Protein AF-A0A3C1VRQ2-F1 (afdb_monomer_lite)

Sequence (120 aa):
MGLNKSHLTESVEDFRERLSHSDALPQLVSLGVISGILAALIIVGFRWLFETPLLISMGDSEGFESLTRPARFLLPCLGAIGLGLVFNTVDPATMRVSVSHVLERLHNNNGALPFRNIVV

Structure (m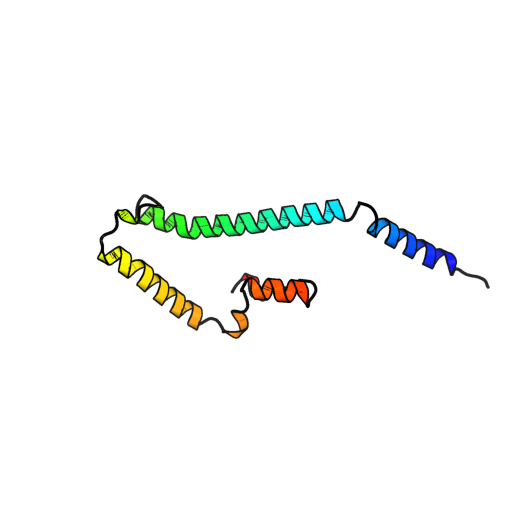mCIF, N/CA/C/O backbone):
data_AF-A0A3C1VRQ2-F1
#
_entry.id   AF-A0A3C1VRQ2-F1
#
loop_
_atom_site.group_PDB
_atom_site.id
_atom_site.type_symbol
_atom_site.label_atom_id
_atom_site.label_alt_id
_atom_site.label_comp_id
_atom_site.label_asym_id
_atom_site.label_entity_id
_atom_site.label_seq_id
_atom_site.pdbx_PDB_ins_code
_atom_site.Cartn_x
_atom_site.Cartn_y
_atom_site.Cartn_z
_atom_site.occupancy
_atom_site.B_iso_or_equiv
_atom_site.auth_seq_id
_atom_site.auth_comp_id
_atom_site.auth_asym_id
_atom_site.auth_atom_id
_atom_site.pdbx_PDB_model_num
ATOM 1 N N . MET A 1 1 ? -43.484 1.736 49.128 1.00 46.75 1 MET A N 1
ATOM 2 C CA . MET A 1 1 ? -42.356 1.081 48.428 1.00 46.75 1 MET A CA 1
ATOM 3 C C . MET A 1 1 ? -42.053 1.870 47.162 1.00 46.75 1 MET A C 1
ATOM 5 O O . MET A 1 1 ? -42.472 1.506 46.074 1.00 46.75 1 MET A O 1
ATOM 9 N N . GLY A 1 2 ? -41.426 3.032 47.344 1.00 53.97 2 GLY A N 1
ATOM 10 C CA . GLY A 1 2 ? -40.983 3.900 46.261 1.00 53.97 2 GLY A CA 1
ATOM 11 C C . GLY A 1 2 ? -39.493 3.693 46.075 1.00 53.97 2 GLY A C 1
ATOM 12 O O . GLY A 1 2 ? -38.721 4.046 46.957 1.00 53.97 2 GLY A O 1
ATOM 13 N N . LEU A 1 3 ? -39.102 3.089 44.959 1.00 53.47 3 LEU A N 1
ATOM 14 C CA . LEU A 1 3 ? -37.713 3.064 44.535 1.00 53.47 3 LEU A CA 1
ATOM 15 C C . LEU A 1 3 ? -37.652 3.379 43.041 1.00 53.47 3 LEU A C 1
ATOM 17 O O . LEU A 1 3 ? -38.071 2.599 42.192 1.00 53.47 3 LEU A O 1
ATOM 21 N N . ASN A 1 4 ? -37.091 4.557 42.782 1.00 54.97 4 ASN A N 1
ATOM 22 C CA . ASN A 1 4 ? -35.963 4.693 41.876 1.00 54.97 4 ASN A CA 1
ATOM 23 C C . ASN A 1 4 ? -36.233 4.569 40.364 1.00 54.97 4 ASN A C 1
ATOM 25 O O . ASN A 1 4 ? -35.636 3.744 39.680 1.00 54.97 4 ASN A O 1
ATOM 29 N N . LYS A 1 5 ? -37.107 5.428 39.825 1.00 55.59 5 LYS A N 1
ATOM 30 C CA . LYS A 1 5 ? -37.173 5.688 38.371 1.00 55.59 5 LYS A CA 1
ATOM 31 C C . LYS A 1 5 ? -36.408 6.947 37.941 1.00 55.59 5 LYS A C 1
ATOM 33 O O . LYS A 1 5 ? -36.138 7.096 36.758 1.00 55.59 5 LYS A O 1
ATOM 38 N N . SER A 1 6 ? -36.045 7.829 38.876 1.00 56.84 6 SER A N 1
ATOM 39 C CA . SER A 1 6 ? -35.352 9.094 38.591 1.00 56.84 6 SER A CA 1
ATOM 40 C C . SER A 1 6 ? -33.862 8.911 38.295 1.00 56.84 6 SER A C 1
ATOM 42 O O . SER A 1 6 ? -33.386 9.464 37.312 1.00 56.84 6 SER A O 1
ATOM 44 N N . HIS A 1 7 ? -33.142 8.073 39.052 1.00 55.62 7 HIS A N 1
ATOM 45 C CA . HIS A 1 7 ? -31.694 7.899 38.848 1.00 55.62 7 HIS A CA 1
ATOM 46 C C . HIS A 1 7 ? -31.344 7.197 37.527 1.00 55.62 7 HIS A C 1
ATOM 48 O O . HIS A 1 7 ? -30.262 7.403 36.984 1.00 55.62 7 HIS A O 1
ATOM 54 N N . LEU A 1 8 ? -32.257 6.374 36.996 1.00 58.59 8 LEU A N 1
ATOM 55 C CA . LEU A 1 8 ? -32.060 5.684 35.717 1.00 58.59 8 LEU A CA 1
ATOM 56 C C . LEU A 1 8 ? -32.135 6.660 34.538 1.00 58.59 8 LEU A C 1
ATOM 58 O O . LEU A 1 8 ? -31.357 6.541 33.599 1.00 58.59 8 LEU A O 1
ATOM 62 N N . 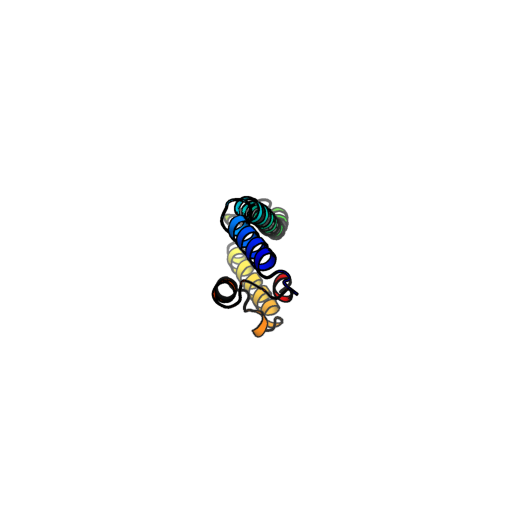THR A 1 9 ? -33.041 7.636 34.601 1.00 62.03 9 THR A N 1
ATOM 63 C CA . THR A 1 9 ? -33.160 8.678 33.574 1.00 62.03 9 THR A CA 1
ATOM 64 C C . THR A 1 9 ? -31.996 9.663 33.660 1.00 62.03 9 THR A C 1
ATOM 66 O O . THR A 1 9 ? -31.460 10.059 32.632 1.00 62.03 9 THR A O 1
ATOM 69 N N . GLU A 1 10 ? -31.552 9.987 34.875 1.00 61.69 10 GLU A N 1
ATOM 70 C CA . GLU A 1 10 ? -30.431 10.901 35.120 1.00 61.69 10 GLU A CA 1
ATOM 71 C C . GLU A 1 10 ? -29.109 10.354 34.551 1.00 61.69 10 GLU A C 1
ATOM 73 O O . GLU A 1 10 ? -28.429 11.055 33.813 1.00 61.69 10 GLU A O 1
ATOM 78 N N . SER A 1 11 ? -28.797 9.066 34.762 1.00 61.31 11 SER A N 1
ATOM 79 C CA . SER A 1 11 ? -27.594 8.437 34.179 1.00 61.31 11 SER A CA 1
ATOM 80 C C . SER A 1 11 ? -27.626 8.310 32.652 1.00 61.31 11 SER A C 1
ATOM 82 O O . SER A 1 11 ? -26.573 8.292 32.019 1.00 61.31 11 SER A O 1
ATOM 84 N N . VAL A 1 12 ? -28.810 8.194 32.040 1.00 65.56 12 VAL A N 1
ATOM 85 C CA . VAL A 1 12 ? -28.940 8.118 30.574 1.00 65.56 12 VAL A CA 1
ATOM 86 C C . VAL A 1 12 ? -28.787 9.501 29.938 1.00 65.56 12 VAL A C 1
ATOM 88 O O . VAL A 1 12 ? -28.197 9.604 28.860 1.00 65.56 12 VAL A O 1
ATOM 91 N N . GLU A 1 13 ? -29.263 10.558 30.600 1.00 62.81 13 GLU A N 1
ATOM 92 C CA . GLU A 1 13 ? -29.082 11.933 30.129 1.00 62.81 13 GLU A CA 1
ATOM 93 C C . GLU A 1 13 ? -27.620 12.390 30.283 1.00 62.81 13 GLU A C 1
ATOM 95 O O . GLU A 1 13 ? -27.060 12.893 29.316 1.00 62.81 13 GLU A O 1
ATOM 100 N N . ASP A 1 14 ? -26.949 12.071 31.397 1.00 63.00 14 ASP A N 1
ATOM 101 C CA . ASP A 1 14 ? -25.511 12.343 31.613 1.00 63.00 14 ASP A CA 1
ATOM 102 C C . ASP A 1 14 ? -24.618 11.644 30.564 1.00 63.00 14 ASP A C 1
ATOM 104 O O . ASP A 1 14 ? -23.615 12.180 30.081 1.00 63.00 14 ASP A O 1
ATOM 108 N N . PHE A 1 15 ? -24.995 10.424 30.159 1.00 59.59 15 PHE A N 1
ATOM 109 C CA . PHE A 1 15 ? -24.295 9.672 29.114 1.00 59.59 15 PHE A CA 1
ATOM 110 C C . PHE A 1 15 ? -24.541 10.264 27.716 1.00 59.59 15 PHE A C 1
ATOM 112 O O . PHE A 1 15 ? -23.623 10.320 26.895 1.00 59.59 15 PHE A O 1
ATOM 119 N N . ARG A 1 16 ? -25.759 10.755 27.443 1.00 63.47 16 ARG A N 1
ATOM 120 C CA . ARG A 1 16 ? -26.097 11.505 26.219 1.00 63.47 16 ARG A CA 1
ATOM 121 C C . ARG A 1 16 ? -25.362 12.839 26.148 1.00 63.47 16 ARG A C 1
ATOM 123 O O . ARG A 1 16 ? -24.900 13.208 25.071 1.00 63.47 16 ARG A O 1
ATOM 130 N N . GLU A 1 17 ? -25.215 13.532 27.271 1.00 56.84 17 GLU A N 1
ATOM 131 C CA . GLU A 1 17 ? -24.564 14.838 27.339 1.00 56.84 17 GLU A CA 1
ATOM 132 C C . GLU A 1 17 ? -23.049 14.716 27.098 1.00 56.84 17 GLU A C 1
ATOM 134 O O . GLU A 1 17 ? -22.502 15.436 26.258 1.00 56.84 17 GLU A O 1
ATOM 139 N N . ARG A 1 18 ? -22.396 13.693 27.677 1.00 56.72 18 ARG A N 1
ATOM 140 C CA . ARG A 1 18 ? -20.986 13.332 27.405 1.00 56.72 18 ARG A CA 1
ATOM 141 C C . ARG A 1 18 ? -20.724 12.863 25.970 1.00 56.72 18 ARG A C 1
ATOM 143 O O . ARG A 1 18 ? -19.639 13.085 25.440 1.00 56.72 18 ARG A O 1
ATOM 150 N N . LEU A 1 19 ? -21.714 12.252 25.317 1.00 54.81 19 LEU A N 1
ATOM 151 C CA . LEU A 1 19 ? -21.651 11.925 23.885 1.00 54.81 19 LEU A CA 1
ATOM 152 C C . LEU A 1 19 ? -21.860 13.153 22.983 1.00 54.81 19 LEU A C 1
ATOM 154 O O . LEU A 1 19 ? -21.408 13.150 21.840 1.00 54.81 19 LEU A O 1
ATOM 158 N N . SER A 1 20 ? -22.533 14.195 23.482 1.00 53.69 20 SER A N 1
ATOM 159 C CA . SER A 1 20 ? -22.849 15.415 22.727 1.00 53.69 20 SER A CA 1
ATOM 160 C C . SER A 1 20 ? -21.774 16.504 22.813 1.00 53.69 20 SER A C 1
ATOM 162 O O . SER A 1 20 ? -21.730 17.382 21.950 1.00 53.69 20 SER A O 1
ATOM 164 N N . HIS A 1 21 ? -20.897 16.459 23.822 1.00 55.03 21 HIS A N 1
ATOM 165 C CA . HIS A 1 21 ? -19.947 17.534 24.094 1.00 55.03 21 HIS A CA 1
ATOM 166 C C . HIS A 1 21 ? -18.503 17.022 24.225 1.00 55.03 21 HIS A C 1
ATOM 168 O O . HIS A 1 21 ? -18.050 16.565 25.266 1.00 55.03 21 HIS A O 1
ATOM 174 N N . SER A 1 22 ? -17.755 17.177 23.133 1.00 51.09 22 SER A N 1
ATOM 175 C CA . SER A 1 22 ? -16.300 17.377 23.107 1.00 51.09 22 SER A CA 1
ATOM 176 C C . SER A 1 22 ? -15.339 16.229 23.474 1.00 51.09 22 SER A C 1
ATOM 178 O O . SER A 1 22 ? -14.184 16.337 23.071 1.00 51.09 22 SER A O 1
ATOM 180 N N . ASP A 1 23 ? -15.749 15.127 24.114 1.00 54.88 23 ASP A N 1
ATOM 181 C CA . ASP A 1 23 ? -14.817 14.026 24.467 1.00 54.88 23 ASP A CA 1
ATOM 182 C C . ASP A 1 23 ? -14.684 12.926 23.393 1.00 54.88 23 ASP A C 1
ATOM 184 O O . ASP A 1 23 ? -13.656 12.251 23.307 1.00 54.88 23 ASP A O 1
ATOM 188 N N . ALA A 1 24 ? -15.663 12.779 22.493 1.00 57.72 24 ALA A N 1
ATOM 189 C CA . ALA A 1 24 ? -15.554 11.850 21.361 1.00 57.72 24 ALA A CA 1
ATOM 190 C C . ALA A 1 24 ? -14.618 12.372 20.251 1.00 57.72 24 ALA A C 1
ATOM 192 O O . ALA A 1 24 ? -14.009 11.584 19.529 1.00 57.72 24 ALA A O 1
ATOM 193 N N . LEU A 1 25 ? -14.467 13.697 20.117 1.00 66.44 25 LEU A N 1
ATOM 194 C CA . LEU A 1 25 ? -13.658 14.320 19.060 1.00 66.44 25 LEU A CA 1
ATOM 195 C C . LEU A 1 25 ? -12.153 14.009 19.198 1.00 66.44 25 LEU A C 1
ATOM 197 O O . LEU A 1 25 ? -11.570 13.548 18.216 1.00 66.44 25 LEU A O 1
ATOM 201 N N . PRO A 1 26 ? -11.509 14.159 20.376 1.00 77.06 26 PRO A N 1
ATOM 202 C CA . PRO A 1 26 ? -10.106 13.785 20.559 1.00 77.06 26 PRO A CA 1
ATOM 203 C C . PRO A 1 26 ? -9.845 12.299 20.297 1.00 77.06 26 PRO A C 1
ATOM 205 O O . PRO A 1 26 ? -8.819 11.942 19.719 1.00 77.06 26 PRO A O 1
ATOM 208 N N . GLN A 1 27 ? -10.779 11.428 20.692 1.00 78.19 27 GLN A N 1
ATOM 209 C CA . GLN A 1 27 ? -10.663 9.983 20.498 1.00 78.19 27 GLN A CA 1
ATOM 210 C C . GLN A 1 27 ? -10.820 9.576 19.026 1.00 78.19 27 GLN A C 1
ATOM 212 O O . GLN A 1 27 ? -10.094 8.714 18.535 1.00 78.19 27 GLN A O 1
ATOM 217 N N . LEU A 1 28 ? -11.738 10.209 18.296 1.00 79.12 28 LEU A N 1
ATOM 218 C CA . LEU A 1 28 ? -11.890 9.984 16.858 1.00 79.12 28 LEU A CA 1
ATOM 219 C C . LEU A 1 28 ? -10.675 10.503 16.079 1.00 79.12 28 LEU A C 1
ATOM 221 O O . LEU A 1 28 ? -10.212 9.840 15.152 1.00 79.12 28 LEU A O 1
ATOM 225 N N . VAL A 1 29 ? -10.116 11.648 16.482 1.00 87.12 29 VAL A N 1
ATOM 226 C CA . VAL A 1 29 ? -8.892 12.199 15.882 1.00 87.12 29 VAL A CA 1
ATOM 227 C C . VAL A 1 29 ? -7.695 11.285 16.139 1.00 87.12 29 VAL A C 1
ATOM 229 O O . VAL A 1 29 ? -6.951 10.997 15.204 1.00 87.12 29 VAL A O 1
ATOM 232 N N . SER A 1 30 ? -7.514 10.777 17.361 1.00 85.94 30 SER A N 1
ATOM 233 C CA . SER A 1 30 ? -6.408 9.859 17.664 1.00 85.94 30 SER A CA 1
ATOM 234 C C . SER A 1 30 ? -6.522 8.548 16.884 1.00 85.94 30 SER A C 1
ATOM 236 O O . SER A 1 30 ? -5.527 8.084 16.325 1.00 85.94 30 SER A O 1
ATOM 238 N N . LEU A 1 31 ? -7.732 7.998 16.748 1.00 87.81 31 LEU A N 1
ATOM 239 C CA . LEU A 1 31 ? -7.980 6.824 15.912 1.00 87.81 31 LEU A CA 1
ATOM 240 C C . LEU A 1 31 ? -7.687 7.109 14.429 1.00 87.81 31 LEU A C 1
ATOM 242 O O . LEU A 1 31 ? -7.067 6.284 13.758 1.00 87.81 31 LEU A O 1
ATOM 246 N N . GLY A 1 32 ? -8.066 8.290 13.932 1.00 88.12 32 GLY A N 1
ATOM 247 C CA . GLY A 1 32 ? -7.746 8.747 12.579 1.00 88.12 32 GLY A CA 1
ATOM 248 C C . GLY A 1 32 ? -6.241 8.866 12.332 1.00 88.12 32 GLY A C 1
ATOM 249 O O . GLY A 1 32 ? -5.750 8.394 11.309 1.00 88.12 32 GLY A O 1
ATOM 250 N N . VAL A 1 33 ? -5.489 9.418 13.289 1.00 94.12 33 VAL A N 1
ATOM 251 C CA . VAL A 1 33 ? -4.021 9.506 13.222 1.00 94.12 33 VAL A CA 1
ATOM 252 C C . VAL A 1 33 ? -3.393 8.114 13.191 1.00 94.12 33 VAL A C 1
ATOM 254 O O . VAL A 1 33 ? -2.561 7.845 12.327 1.00 94.12 33 VAL A O 1
ATOM 257 N N . ILE A 1 34 ? -3.814 7.207 14.077 1.00 93.25 34 ILE A N 1
ATOM 258 C CA . ILE A 1 34 ? -3.306 5.826 14.109 1.00 93.25 34 ILE A CA 1
ATOM 259 C C . ILE A 1 34 ? -3.605 5.119 12.784 1.00 93.25 34 ILE A C 1
ATOM 261 O O . ILE A 1 34 ? -2.706 4.533 12.182 1.00 93.25 34 ILE A O 1
ATOM 265 N N . SER A 1 35 ? -4.841 5.216 12.290 1.00 91.31 35 SER A N 1
ATOM 266 C CA . SER A 1 35 ? -5.227 4.635 11.003 1.00 91.31 35 SER A CA 1
ATOM 267 C C . SER A 1 35 ? -4.421 5.228 9.844 1.00 91.31 35 SER A C 1
ATOM 269 O O . SER A 1 35 ? -4.017 4.490 8.948 1.00 91.31 35 SER A O 1
ATOM 271 N N . GLY A 1 36 ? -4.166 6.539 9.857 1.00 93.69 36 GLY A N 1
ATOM 272 C CA . GLY A 1 36 ? -3.360 7.221 8.846 1.00 93.69 36 GLY A CA 1
ATOM 273 C C . GLY A 1 36 ? -1.904 6.762 8.851 1.00 93.69 36 GLY A C 1
ATOM 274 O O . GLY A 1 36 ? -1.350 6.482 7.791 1.00 93.69 36 GLY A O 1
ATOM 275 N N . ILE A 1 37 ? -1.300 6.607 10.033 1.00 97.25 37 ILE A N 1
ATOM 276 C CA . ILE A 1 37 ? 0.064 6.081 10.183 1.00 97.25 37 ILE A CA 1
ATOM 277 C C . ILE A 1 37 ? 0.142 4.640 9.675 1.00 97.25 37 ILE A C 1
ATOM 279 O O . ILE A 1 37 ? 1.055 4.310 8.922 1.00 97.25 37 ILE A O 1
ATOM 283 N N . LEU A 1 38 ? -0.818 3.788 10.042 1.00 94.62 38 LEU A N 1
ATOM 284 C CA . LEU A 1 38 ? -0.862 2.403 9.569 1.00 94.62 38 LEU A CA 1
ATOM 285 C C . LEU A 1 38 ? -1.011 2.331 8.046 1.00 94.62 38 LEU A C 1
ATOM 287 O O . LEU A 1 38 ? -0.275 1.592 7.395 1.00 94.62 38 LEU A O 1
ATOM 291 N N . ALA A 1 39 ? -1.905 3.134 7.465 1.00 92.69 39 ALA A N 1
ATOM 292 C CA . ALA A 1 39 ? -2.063 3.217 6.016 1.00 92.69 39 ALA A CA 1
ATOM 293 C C . ALA A 1 39 ? -0.773 3.699 5.332 1.00 92.69 39 ALA A C 1
ATOM 295 O O . ALA A 1 39 ? -0.333 3.096 4.355 1.00 92.69 39 ALA A O 1
ATOM 296 N N . ALA A 1 40 ? -0.128 4.739 5.869 1.00 95.75 40 ALA A N 1
ATOM 297 C CA . ALA A 1 40 ? 1.133 5.256 5.346 1.00 95.75 40 ALA A CA 1
ATOM 298 C C . ALA A 1 40 ? 2.260 4.215 5.422 1.00 95.75 40 ALA A C 1
ATOM 300 O O . ALA A 1 40 ? 2.996 4.055 4.453 1.00 95.75 40 ALA A O 1
ATOM 301 N N . LEU A 1 41 ? 2.368 3.466 6.525 1.00 96.12 41 LEU A N 1
ATOM 302 C CA . LEU A 1 41 ? 3.339 2.377 6.666 1.00 96.12 41 LEU A CA 1
ATOM 303 C C . LEU A 1 41 ? 3.123 1.283 5.621 1.00 96.12 41 LEU A C 1
ATOM 305 O O . LEU A 1 41 ? 4.088 0.832 5.011 1.00 96.12 41 LEU A O 1
ATOM 309 N N . ILE A 1 42 ? 1.870 0.889 5.382 1.00 94.12 42 ILE A N 1
ATOM 310 C CA . ILE A 1 42 ? 1.537 -0.095 4.348 1.00 94.12 42 ILE A CA 1
ATOM 311 C C . ILE A 1 42 ? 1.922 0.439 2.963 1.00 94.12 42 ILE A C 1
ATOM 313 O O . ILE A 1 42 ? 2.590 -0.264 2.210 1.00 94.12 42 ILE A O 1
ATOM 317 N N . ILE A 1 43 ? 1.566 1.687 2.639 1.00 93.44 43 ILE A N 1
ATOM 318 C CA . ILE A 1 43 ? 1.888 2.314 1.346 1.00 93.44 43 ILE A CA 1
ATOM 319 C C . ILE A 1 43 ? 3.405 2.400 1.134 1.00 93.44 43 ILE A C 1
ATOM 321 O O . ILE A 1 43 ? 3.899 2.010 0.078 1.00 93.44 43 ILE A O 1
ATOM 325 N N . VAL A 1 44 ? 4.155 2.886 2.126 1.00 95.44 44 VAL A N 1
ATOM 326 C CA . VAL A 1 44 ? 5.620 3.011 2.049 1.00 95.44 44 VAL A CA 1
ATOM 327 C C . VAL A 1 44 ? 6.286 1.637 1.979 1.00 95.44 44 VAL A C 1
ATOM 329 O O . VAL A 1 44 ? 7.205 1.449 1.186 1.00 95.44 44 VAL A O 1
ATOM 332 N N . GLY A 1 45 ? 5.803 0.661 2.752 1.00 95.19 45 GLY A N 1
ATOM 333 C CA . GLY A 1 45 ? 6.299 -0.714 2.710 1.00 95.19 45 GLY A CA 1
ATOM 334 C C . GLY A 1 45 ? 6.099 -1.355 1.337 1.00 95.19 45 GLY A C 1
ATOM 335 O O . GLY A 1 45 ? 7.041 -1.911 0.774 1.00 95.19 45 GLY A O 1
ATOM 336 N N . PHE A 1 46 ? 4.906 -1.210 0.754 1.00 90.88 46 PHE A N 1
ATOM 337 C CA . PHE A 1 46 ? 4.648 -1.641 -0.619 1.00 90.88 46 PHE A CA 1
ATOM 338 C C . PHE A 1 46 ? 5.549 -0.918 -1.616 1.00 90.88 46 PHE A C 1
ATOM 340 O O . PHE A 1 46 ? 6.151 -1.560 -2.468 1.00 90.88 46 PHE A O 1
ATOM 347 N N . ARG A 1 47 ? 5.701 0.402 -1.494 1.00 91.62 47 ARG A N 1
ATOM 348 C CA . ARG A 1 47 ? 6.580 1.184 -2.366 1.00 91.62 47 ARG A CA 1
ATOM 349 C C . ARG A 1 47 ? 8.012 0.642 -2.353 1.00 91.62 47 ARG A C 1
ATOM 351 O O . ARG A 1 47 ? 8.565 0.382 -3.416 1.00 91.62 47 ARG A O 1
ATOM 358 N N . TRP A 1 48 ? 8.570 0.379 -1.173 1.00 91.94 48 TRP A N 1
ATOM 359 C CA . TRP A 1 48 ? 9.892 -0.237 -1.027 1.00 91.94 48 TRP A CA 1
ATOM 360 C C . TRP A 1 48 ? 9.989 -1.623 -1.665 1.00 91.94 48 TRP A C 1
ATOM 362 O O . TRP A 1 48 ? 11.018 -1.949 -2.261 1.00 91.94 48 TRP A O 1
ATOM 372 N N . LEU A 1 49 ? 8.931 -2.431 -1.576 1.00 89.94 49 LEU A N 1
ATOM 373 C CA . LEU A 1 49 ? 8.900 -3.770 -2.163 1.00 89.94 49 LEU A CA 1
ATOM 374 C C . LEU A 1 49 ? 9.088 -3.744 -3.687 1.00 89.94 49 LEU A C 1
ATOM 376 O O . LEU A 1 49 ? 9.694 -4.660 -4.235 1.00 89.94 49 LEU A O 1
ATOM 380 N N . PHE A 1 50 ? 8.608 -2.698 -4.365 1.00 85.44 50 PHE A N 1
ATOM 381 C CA . PHE A 1 50 ? 8.763 -2.552 -5.814 1.00 85.44 50 PHE A CA 1
ATOM 382 C C . PHE A 1 50 ? 9.966 -1.684 -6.211 1.00 85.44 50 PHE A C 1
ATOM 384 O O . PHE A 1 50 ? 10.611 -1.984 -7.211 1.00 85.44 50 PHE A O 1
ATOM 391 N N . GLU A 1 51 ? 10.314 -0.648 -5.439 1.00 86.62 51 GLU A N 1
ATOM 392 C CA . GLU A 1 51 ? 11.464 0.224 -5.735 1.00 86.62 51 GLU A CA 1
ATOM 393 C C . GLU A 1 51 ? 12.805 -0.503 -5.563 1.00 86.62 51 GLU A C 1
ATOM 395 O O . GLU A 1 51 ? 13.707 -0.325 -6.377 1.00 86.62 51 GLU A O 1
ATOM 400 N N . THR A 1 52 ? 12.952 -1.359 -4.546 1.00 85.44 52 THR A N 1
ATOM 401 C CA . THR A 1 52 ? 14.212 -2.084 -4.296 1.00 85.44 52 THR A CA 1
ATOM 402 C C . THR A 1 52 ? 14.643 -3.016 -5.438 1.00 85.44 52 THR A C 1
ATOM 404 O O . THR A 1 52 ? 15.787 -2.881 -5.882 1.00 85.44 52 THR A O 1
ATOM 407 N N . PRO A 1 53 ? 13.803 -3.923 -5.985 1.00 81.75 53 PRO A N 1
ATOM 408 C CA . PRO A 1 53 ? 14.212 -4.742 -7.123 1.00 81.75 53 PRO A CA 1
ATOM 409 C C . PRO A 1 53 ? 14.470 -3.893 -8.370 1.00 81.75 53 PRO A C 1
ATOM 411 O O . PRO A 1 53 ? 15.343 -4.237 -9.167 1.00 81.75 53 PRO A O 1
ATOM 414 N N . LEU A 1 54 ? 13.758 -2.771 -8.527 1.00 81.44 54 LEU A N 1
ATOM 415 C CA . LEU A 1 54 ? 13.957 -1.876 -9.660 1.00 81.44 54 LEU A CA 1
ATOM 416 C C . LEU A 1 54 ? 15.317 -1.166 -9.590 1.00 81.44 54 LEU A C 1
ATOM 418 O O . LEU A 1 54 ? 16.069 -1.189 -10.562 1.00 81.44 54 LEU A O 1
ATOM 422 N N . LEU A 1 55 ? 15.673 -0.637 -8.416 1.00 83.38 55 LEU A N 1
ATOM 423 C CA . LEU A 1 55 ? 16.982 -0.043 -8.135 1.00 83.38 55 LEU A CA 1
ATOM 424 C C . LEU A 1 55 ? 18.122 -1.045 -8.335 1.00 83.38 55 LEU A C 1
ATOM 426 O O . LEU A 1 55 ? 19.134 -0.704 -8.936 1.00 83.38 55 LEU A O 1
ATOM 430 N N . ILE A 1 56 ? 17.964 -2.292 -7.882 1.00 80.88 56 ILE A N 1
ATOM 431 C CA . ILE A 1 56 ? 18.989 -3.332 -8.069 1.00 80.88 56 ILE A CA 1
ATOM 432 C C . ILE A 1 56 ? 19.140 -3.688 -9.554 1.00 80.88 56 ILE A C 1
ATOM 434 O O . ILE A 1 56 ? 20.257 -3.881 -10.031 1.00 80.88 56 ILE A O 1
ATOM 438 N N . SER A 1 57 ? 18.032 -3.785 -10.294 1.00 78.44 57 SER A N 1
ATOM 439 C CA . SER A 1 57 ? 18.065 -4.203 -11.696 1.00 78.44 57 SER A CA 1
ATOM 440 C C . SER A 1 57 ? 18.509 -3.100 -12.658 1.00 78.44 57 SER A C 1
ATOM 442 O O . SER A 1 57 ? 19.007 -3.429 -13.734 1.00 78.44 57 SER A O 1
ATOM 444 N N . MET A 1 58 ? 18.281 -1.824 -12.331 1.00 72.56 58 MET A N 1
ATOM 445 C CA . MET A 1 58 ? 18.469 -0.705 -13.268 1.00 72.56 58 MET A CA 1
ATOM 446 C C . MET A 1 58 ? 19.362 0.420 -12.740 1.00 72.56 58 MET A C 1
ATOM 448 O O . MET A 1 58 ? 19.718 1.309 -13.507 1.00 72.56 58 MET A O 1
ATOM 452 N N . GLY A 1 59 ? 19.741 0.407 -11.460 1.00 71.25 59 GLY A N 1
ATOM 453 C CA . GLY A 1 59 ? 20.544 1.456 -10.816 1.00 71.25 59 GLY A CA 1
ATOM 454 C C . GLY A 1 59 ? 19.791 2.765 -10.558 1.00 71.25 59 GLY A C 1
ATOM 455 O O . GLY A 1 59 ? 20.204 3.540 -9.700 1.00 71.25 59 GLY A O 1
ATOM 456 N N . ASP A 1 60 ? 18.675 2.984 -11.254 1.00 73.69 60 ASP A N 1
ATOM 457 C CA . ASP A 1 60 ? 17.786 4.129 -11.115 1.00 73.69 60 ASP A CA 1
ATOM 458 C C . ASP A 1 60 ? 16.322 3.667 -11.140 1.00 73.69 60 ASP A C 1
ATOM 460 O O . ASP A 1 60 ? 15.911 2.911 -12.025 1.00 73.69 60 ASP A O 1
ATOM 464 N N . SER A 1 61 ? 15.534 4.123 -10.162 1.00 65.62 61 SER A N 1
ATOM 465 C CA . SER A 1 61 ? 14.124 3.742 -10.029 1.00 65.62 61 SER A CA 1
ATOM 466 C C . SER A 1 61 ? 13.233 4.379 -11.105 1.00 65.62 61 SER A C 1
ATOM 468 O O . SER A 1 61 ? 12.097 3.944 -11.295 1.00 65.62 61 SER A O 1
ATOM 470 N N . GLU A 1 62 ? 13.724 5.409 -11.795 1.00 69.38 62 GLU A N 1
ATOM 471 C CA . GLU A 1 62 ? 12.988 6.143 -12.832 1.00 69.38 62 GLU A CA 1
ATOM 472 C C . GLU A 1 62 ? 13.574 5.912 -14.240 1.00 69.38 62 GLU A C 1
ATOM 474 O O . GLU A 1 62 ? 13.012 6.345 -15.247 1.00 69.38 62 GLU A O 1
ATOM 479 N N . GLY A 1 63 ? 14.652 5.127 -14.336 1.00 71.69 63 GLY A N 1
ATOM 480 C CA . GLY A 1 63 ? 15.477 4.924 -15.528 1.00 71.69 63 GLY A CA 1
ATOM 481 C C . GLY A 1 63 ? 14.878 4.038 -16.625 1.00 71.69 63 GLY A C 1
ATOM 482 O O . GLY A 1 63 ? 15.625 3.434 -17.400 1.00 71.69 63 GLY A O 1
ATOM 483 N N . PHE A 1 64 ? 13.551 3.955 -16.750 1.00 72.88 64 PHE A N 1
ATOM 484 C CA . PHE A 1 64 ? 12.866 3.158 -17.782 1.00 72.88 64 PHE A CA 1
ATOM 485 C C . PHE A 1 64 ? 13.185 3.615 -19.215 1.00 72.88 64 PHE A C 1
ATOM 487 O O . PHE A 1 64 ? 13.042 2.858 -20.181 1.00 72.88 64 PHE A O 1
ATOM 494 N N .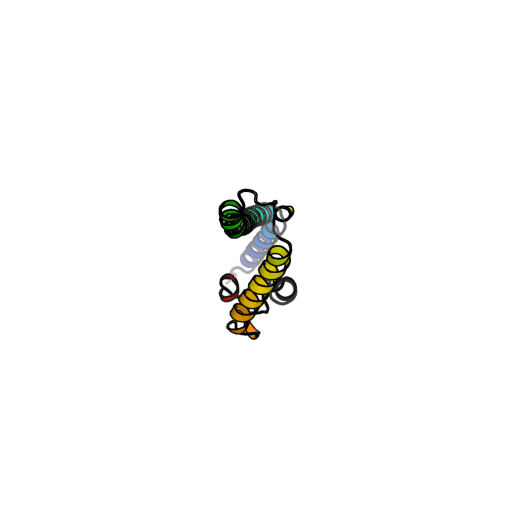 GLU A 1 65 ? 13.662 4.847 -19.369 1.00 73.19 65 GLU A N 1
ATOM 495 C CA . GLU A 1 65 ? 14.120 5.400 -20.641 1.00 73.19 65 GLU A CA 1
ATOM 496 C C . GLU A 1 65 ? 15.451 4.796 -21.112 1.00 73.19 65 GLU A C 1
ATOM 498 O O . GLU A 1 65 ? 15.736 4.775 -22.308 1.00 73.19 65 GLU A O 1
ATOM 503 N N . SER A 1 66 ? 16.251 4.222 -20.217 1.00 72.94 66 SER A N 1
ATOM 504 C CA . SER A 1 66 ? 17.498 3.549 -20.600 1.00 72.94 66 SER A CA 1
ATOM 505 C C . SER A 1 66 ? 17.267 2.147 -21.188 1.00 72.94 66 SER A C 1
ATOM 507 O O . SER A 1 66 ? 18.160 1.575 -21.816 1.00 72.94 66 SER A O 1
ATOM 509 N N . LEU A 1 67 ? 16.053 1.595 -21.047 1.00 73.81 67 LEU A N 1
ATOM 510 C CA . LEU A 1 67 ? 15.739 0.239 -21.490 1.00 73.81 67 LEU A CA 1
ATOM 511 C C . LEU A 1 67 ? 15.708 0.121 -23.011 1.00 73.81 67 LEU A C 1
ATOM 513 O O . LEU A 1 67 ? 15.136 0.953 -23.723 1.00 73.81 67 LEU A O 1
ATOM 517 N N . THR 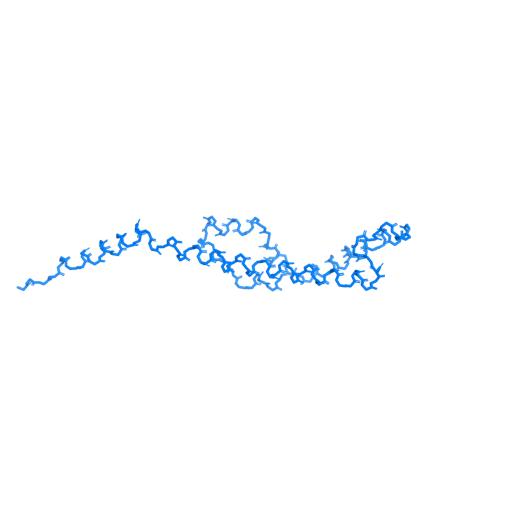A 1 68 ? 16.216 -1.012 -23.495 1.00 77.56 68 THR A N 1
ATOM 518 C CA . THR A 1 68 ? 16.081 -1.425 -24.890 1.00 77.56 68 THR A CA 1
ATOM 519 C C . THR A 1 68 ? 14.598 -1.515 -25.280 1.00 77.56 68 THR A C 1
ATOM 521 O O . THR A 1 68 ? 13.751 -1.968 -24.509 1.00 77.56 68 THR A O 1
ATOM 524 N N . ARG A 1 69 ? 14.263 -1.089 -26.507 1.00 80.31 69 ARG A N 1
ATOM 525 C CA . ARG A 1 69 ? 12.883 -1.091 -27.041 1.00 80.31 69 ARG A CA 1
ATOM 526 C C . ARG A 1 69 ? 12.108 -2.401 -26.798 1.00 80.31 69 ARG A C 1
ATOM 528 O O . ARG A 1 69 ? 10.957 -2.296 -26.383 1.00 80.31 69 ARG A O 1
ATOM 535 N N . PRO A 1 70 ? 12.680 -3.608 -27.001 1.00 82.12 70 PRO A N 1
ATOM 536 C CA . PRO A 1 70 ? 11.957 -4.846 -26.709 1.00 82.12 70 PRO A CA 1
ATOM 537 C C . PRO A 1 70 ? 11.676 -5.045 -25.214 1.00 82.12 70 PRO A C 1
ATOM 539 O O . PRO A 1 70 ? 10.597 -5.517 -24.866 1.00 82.12 70 PRO A O 1
ATOM 542 N N . ALA A 1 71 ? 12.588 -4.651 -24.319 1.00 79.06 71 ALA A N 1
ATOM 543 C CA . ALA A 1 71 ? 12.399 -4.803 -22.876 1.00 79.06 71 ALA A CA 1
ATOM 544 C C . ALA A 1 71 ? 11.257 -3.921 -22.348 1.00 79.06 71 ALA A C 1
ATOM 546 O O . ALA A 1 71 ? 10.484 -4.375 -21.510 1.00 79.06 71 ALA A O 1
ATOM 547 N N . ARG A 1 72 ? 11.081 -2.709 -22.897 1.00 80.81 72 ARG A N 1
ATOM 548 C CA . ARG A 1 72 ? 9.958 -1.819 -22.540 1.00 80.81 72 ARG A CA 1
ATOM 549 C C . ARG A 1 72 ? 8.584 -2.412 -22.853 1.00 80.81 72 ARG A C 1
ATOM 551 O O . ARG A 1 72 ? 7.613 -2.045 -22.206 1.00 80.81 72 ARG A O 1
ATOM 558 N N . PHE A 1 73 ? 8.497 -3.304 -23.839 1.00 85.00 73 PHE A N 1
ATOM 559 C CA . PHE A 1 73 ? 7.258 -4.004 -24.177 1.00 85.00 73 PHE A CA 1
ATOM 560 C C . PHE A 1 73 ? 7.127 -5.328 -23.414 1.00 85.00 73 PHE A C 1
ATOM 562 O O . PHE A 1 73 ? 6.074 -5.630 -22.859 1.00 85.00 73 PHE A O 1
ATOM 569 N N . LEU A 1 74 ? 8.210 -6.104 -23.331 1.00 87.44 74 LEU A N 1
ATOM 570 C CA . LEU A 1 74 ? 8.198 -7.413 -22.679 1.00 87.44 74 LEU A CA 1
ATOM 571 C C . LEU A 1 74 ? 7.983 -7.327 -21.165 1.00 87.44 74 LEU A C 1
ATOM 573 O O . LEU A 1 74 ? 7.241 -8.152 -20.643 1.00 87.44 74 LEU A O 1
ATOM 577 N N . LEU A 1 75 ? 8.564 -6.345 -20.462 1.00 84.62 75 LEU A N 1
ATOM 578 C CA . LEU A 1 75 ? 8.369 -6.187 -19.012 1.00 84.62 75 LEU A CA 1
ATOM 579 C C . LEU A 1 75 ? 6.886 -6.055 -18.617 1.00 84.62 75 LEU A C 1
ATOM 581 O O . LEU A 1 75 ? 6.420 -6.882 -17.831 1.00 84.62 75 LEU A O 1
ATOM 585 N N . PRO A 1 76 ? 6.122 -5.067 -19.133 1.00 87.50 76 PRO A N 1
ATOM 586 C CA . PRO A 1 76 ? 4.717 -4.919 -18.769 1.00 87.50 76 PRO A CA 1
ATOM 587 C C . PRO A 1 76 ? 3.866 -6.092 -19.263 1.00 87.50 76 PRO A C 1
ATOM 589 O O . PRO A 1 76 ? 2.948 -6.496 -18.556 1.00 87.50 76 PRO A O 1
ATOM 592 N N . CYS A 1 77 ? 4.181 -6.697 -20.417 1.00 91.88 77 CYS A N 1
ATOM 593 C CA . CYS A 1 77 ? 3.476 -7.894 -20.883 1.00 91.88 77 CYS A CA 1
ATOM 594 C C . CYS A 1 77 ? 3.675 -9.090 -19.944 1.00 91.88 77 CYS A C 1
ATOM 596 O O . CYS A 1 77 ? 2.701 -9.736 -19.562 1.00 91.88 77 CYS A O 1
ATOM 598 N N . LEU A 1 78 ? 4.914 -9.380 -19.541 1.00 89.88 78 LEU A N 1
ATOM 599 C CA . LEU A 1 78 ? 5.209 -10.464 -18.603 1.00 89.88 78 LEU A CA 1
ATOM 600 C C . LEU A 1 78 ? 4.618 -10.180 -17.219 1.00 89.88 78 LEU A C 1
ATOM 602 O O . LEU A 1 78 ? 4.052 -11.084 -16.610 1.00 89.88 78 LEU A O 1
ATOM 606 N N . GLY A 1 79 ? 4.679 -8.928 -16.760 1.00 87.06 79 GLY A N 1
ATOM 607 C CA . GLY A 1 79 ? 4.030 -8.494 -15.525 1.00 87.06 79 GLY A CA 1
ATOM 608 C C . GLY A 1 79 ? 2.515 -8.701 -15.563 1.00 87.06 79 GLY A C 1
ATOM 609 O O . GLY A 1 79 ? 1.953 -9.274 -14.635 1.00 87.06 79 GLY A O 1
ATOM 610 N N . ALA A 1 80 ? 1.856 -8.319 -16.660 1.00 89.88 80 ALA A N 1
ATOM 611 C CA . ALA A 1 80 ? 0.419 -8.505 -16.841 1.00 89.88 80 ALA A CA 1
ATOM 612 C C . ALA A 1 80 ? 0.021 -9.987 -16.903 1.00 89.88 80 ALA A C 1
ATOM 614 O O . ALA A 1 80 ? -0.973 -10.372 -16.295 1.00 89.88 80 ALA A O 1
ATOM 615 N N . ILE A 1 81 ? 0.801 -10.830 -17.589 1.00 92.81 81 ILE A N 1
ATOM 616 C CA . ILE A 1 81 ? 0.566 -12.281 -17.623 1.00 92.81 81 ILE A CA 1
ATOM 617 C C . ILE A 1 81 ? 0.748 -12.878 -16.224 1.00 92.81 81 ILE A C 1
ATOM 619 O O . ILE A 1 81 ? -0.102 -13.643 -15.777 1.00 92.81 81 ILE A O 1
ATOM 623 N N . GLY A 1 82 ? 1.816 -12.507 -15.513 1.00 90.50 82 GLY A N 1
ATOM 624 C CA . GLY A 1 82 ? 2.074 -12.967 -14.149 1.00 90.50 82 GLY A CA 1
ATOM 625 C C . GLY A 1 82 ? 0.952 -12.579 -13.188 1.00 90.50 82 GLY A C 1
ATOM 626 O O . GLY A 1 82 ? 0.408 -13.441 -12.501 1.00 90.50 82 GLY A O 1
ATOM 627 N N . LEU A 1 83 ? 0.542 -11.307 -13.202 1.00 86.62 83 LEU A N 1
ATOM 628 C CA . LEU A 1 83 ? -0.603 -10.832 -12.426 1.00 86.62 83 LEU A CA 1
ATOM 629 C C . LEU A 1 83 ? -1.889 -11.554 -12.834 1.00 86.62 83 LEU A C 1
ATOM 631 O O . LEU A 1 83 ? -2.615 -12.014 -11.965 1.00 86.62 83 LEU A O 1
ATOM 635 N N . GLY A 1 84 ? -2.151 -11.734 -14.129 1.00 86.44 84 GLY A N 1
ATOM 636 C CA . GLY A 1 84 ? -3.322 -12.466 -14.613 1.00 86.44 84 GLY A CA 1
ATOM 637 C C . GLY A 1 84 ? -3.374 -13.914 -14.115 1.00 86.44 84 GLY A C 1
ATOM 638 O O . GLY A 1 84 ? -4.433 -14.382 -13.706 1.00 86.44 84 GLY A O 1
ATOM 639 N N . LEU A 1 85 ? -2.234 -14.612 -14.084 1.00 88.44 85 LEU A N 1
ATOM 640 C CA . LEU A 1 85 ? -2.139 -15.975 -13.554 1.00 88.44 85 LEU A CA 1
ATOM 641 C C . LEU A 1 85 ? -2.368 -16.026 -12.040 1.00 88.44 85 LEU A C 1
ATOM 643 O O . LEU A 1 85 ? -3.087 -16.907 -11.575 1.00 88.44 85 LEU A O 1
ATOM 647 N N . VAL A 1 86 ? -1.798 -15.082 -11.284 1.00 84.56 86 VAL A N 1
ATOM 648 C CA . VAL A 1 86 ? -2.023 -14.972 -9.833 1.00 84.56 86 VAL A CA 1
ATOM 649 C C . VAL A 1 86 ? -3.485 -14.648 -9.539 1.00 84.56 86 VAL A C 1
ATOM 651 O O . VAL A 1 86 ? -4.100 -15.279 -8.691 1.00 84.56 86 VAL A O 1
ATOM 654 N N . PHE A 1 87 ? -4.086 -13.716 -10.274 1.00 78.06 87 PHE A N 1
ATOM 655 C CA . PHE A 1 87 ? -5.490 -13.359 -10.086 1.00 78.06 87 PHE A CA 1
ATOM 656 C C . PHE A 1 87 ? -6.429 -14.511 -10.463 1.00 78.06 87 PHE A C 1
ATOM 658 O O . PHE A 1 87 ? -7.486 -14.643 -9.860 1.00 78.06 87 PHE A O 1
ATOM 665 N N . ASN A 1 88 ? -6.041 -15.394 -11.387 1.00 81.62 88 ASN A N 1
ATOM 666 C CA . ASN A 1 88 ? -6.838 -16.573 -11.733 1.00 81.62 88 ASN A CA 1
ATOM 667 C C . ASN A 1 88 ? -6.893 -17.635 -10.613 1.00 81.62 88 ASN A C 1
ATOM 669 O O . ASN A 1 88 ? -7.769 -18.496 -10.635 1.00 81.62 88 ASN A O 1
ATOM 673 N N . THR A 1 89 ? -5.981 -17.606 -9.632 1.00 78.31 89 THR A N 1
ATOM 674 C CA . THR A 1 89 ? -6.049 -18.499 -8.458 1.00 78.31 89 THR A CA 1
ATOM 675 C C . THR A 1 89 ? -6.863 -17.909 -7.306 1.00 78.31 89 THR A C 1
ATOM 677 O O . THR A 1 89 ? -7.212 -18.631 -6.371 1.00 78.31 89 THR A O 1
ATOM 680 N N . VAL A 1 90 ? -7.195 -16.616 -7.371 1.00 73.31 90 VAL A N 1
ATOM 681 C CA . VAL A 1 90 ? -7.992 -15.918 -6.362 1.00 73.31 90 VAL A CA 1
ATOM 682 C C . VAL A 1 90 ? -9.471 -16.029 -6.724 1.00 73.31 90 VAL A C 1
ATOM 684 O O . VAL A 1 90 ? -9.888 -15.694 -7.830 1.00 73.31 90 VAL A O 1
ATOM 687 N N . ASP A 1 91 ? -10.285 -16.491 -5.776 1.00 71.06 91 ASP A N 1
ATOM 688 C CA . ASP A 1 91 ? -11.729 -16.625 -5.970 1.00 71.06 91 ASP A CA 1
ATOM 689 C C . ASP A 1 91 ? -12.360 -15.252 -6.310 1.00 71.06 91 ASP A C 1
ATOM 691 O O . ASP A 1 91 ? -12.212 -14.306 -5.521 1.00 71.06 91 ASP A O 1
ATOM 695 N N . PRO A 1 92 ? -13.092 -15.112 -7.436 1.00 63.91 92 PRO A N 1
ATOM 696 C CA . PRO A 1 92 ? -13.734 -13.859 -7.838 1.00 63.91 92 PRO A CA 1
ATOM 697 C C . PRO A 1 92 ? -14.738 -13.324 -6.805 1.00 63.91 92 PRO A C 1
ATOM 699 O O . PRO A 1 92 ? -14.994 -12.119 -6.766 1.00 63.91 92 PRO A O 1
ATOM 702 N N . ALA A 1 93 ? -15.271 -14.169 -5.913 1.00 60.34 93 ALA A N 1
ATOM 703 C CA . ALA A 1 93 ? -16.095 -13.720 -4.790 1.00 60.34 93 ALA A CA 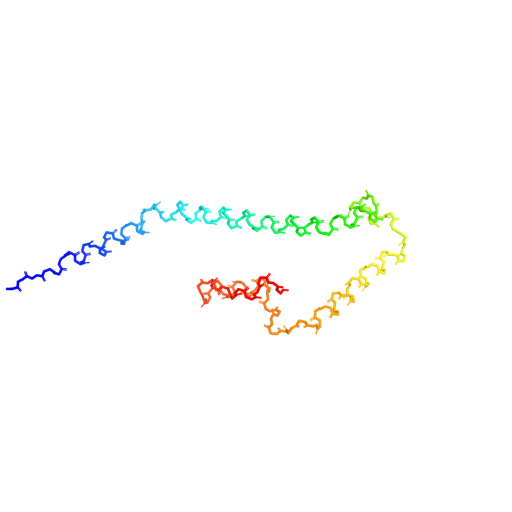1
ATOM 704 C C . ALA A 1 93 ? -15.306 -12.878 -3.766 1.00 60.34 93 ALA A C 1
ATOM 706 O O . ALA A 1 93 ? -15.892 -12.050 -3.065 1.00 60.34 93 ALA A O 1
ATOM 707 N N . THR A 1 94 ? -13.983 -13.055 -3.706 1.00 57.62 94 THR A N 1
ATOM 708 C CA . THR A 1 94 ? -13.067 -12.342 -2.803 1.00 57.62 94 THR A CA 1
ATOM 709 C C . THR A 1 94 ? -12.439 -11.113 -3.462 1.00 57.62 94 THR A C 1
ATOM 711 O O . THR A 1 94 ? -11.933 -10.247 -2.765 1.00 57.62 94 THR A O 1
ATOM 714 N N . MET A 1 95 ? -12.575 -10.947 -4.784 1.00 55.66 95 MET A N 1
ATOM 715 C CA . MET A 1 95 ? -12.119 -9.760 -5.529 1.00 55.66 95 MET A CA 1
ATOM 716 C C . MET A 1 95 ? -12.972 -8.500 -5.300 1.00 55.66 95 MET A C 1
ATOM 718 O O . MET A 1 95 ? -12.734 -7.454 -5.907 1.00 55.66 95 MET A O 1
ATOM 722 N N . ARG A 1 96 ? -13.947 -8.542 -4.385 1.00 58.94 96 ARG A N 1
ATOM 723 C CA . ARG A 1 96 ? -14.682 -7.355 -3.922 1.00 58.94 96 ARG A CA 1
ATOM 724 C C . ARG A 1 96 ? -13.836 -6.527 -2.947 1.00 58.94 96 ARG A C 1
ATOM 726 O O . ARG A 1 96 ? -14.317 -6.130 -1.903 1.00 58.94 96 ARG A O 1
ATOM 733 N N . VAL A 1 97 ? -12.579 -6.247 -3.277 1.00 63.53 97 VAL A N 1
ATOM 734 C CA . VAL A 1 97 ? -11.663 -5.442 -2.441 1.00 63.53 97 VAL A CA 1
ATOM 735 C C . VAL A 1 97 ? -11.511 -4.001 -2.940 1.00 63.53 97 VAL A C 1
ATOM 737 O O . VAL A 1 97 ? -10.741 -3.219 -2.395 1.00 63.53 97 VAL A O 1
ATOM 740 N N . SER A 1 98 ? -12.250 -3.633 -3.990 1.00 67.62 98 SER A N 1
ATOM 741 C CA . SER A 1 98 ? -12.209 -2.290 -4.579 1.00 67.62 98 SER A CA 1
ATOM 742 C C . SER A 1 98 ? -12.674 -1.191 -3.611 1.00 67.62 98 SER A C 1
ATOM 744 O O . SER A 1 98 ? -13.462 -1.437 -2.694 1.00 67.62 98 SER A O 1
ATOM 746 N N . VAL A 1 99 ? -12.263 0.057 -3.877 1.00 72.12 99 VAL A N 1
ATOM 747 C CA . VAL A 1 99 ? -12.737 1.258 -3.157 1.00 72.12 99 VAL A CA 1
ATOM 748 C C . VAL A 1 99 ? -14.270 1.308 -3.110 1.00 72.12 99 VAL A C 1
ATOM 750 O O . VAL A 1 99 ? -14.850 1.705 -2.102 1.00 72.12 99 VAL A O 1
ATOM 753 N N . SER A 1 100 ? -14.939 0.821 -4.160 1.00 73.06 100 SER A N 1
ATOM 754 C CA . SER A 1 100 ? -16.396 0.692 -4.219 1.00 73.06 100 SER A CA 1
ATOM 755 C C . SER A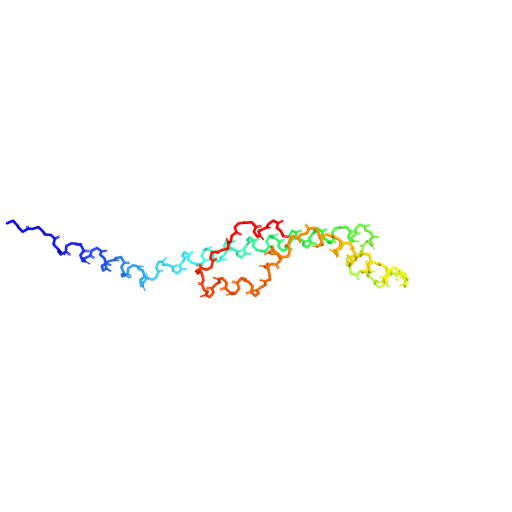 1 100 ? -16.965 -0.246 -3.148 1.00 73.06 100 SER A C 1
ATOM 757 O O . SER A 1 100 ? -18.000 0.076 -2.575 1.00 73.06 100 SER A O 1
ATOM 759 N N . HIS A 1 101 ? -16.295 -1.358 -2.821 1.00 70.38 101 HIS A N 1
ATOM 760 C CA . HIS A 1 101 ? -16.737 -2.261 -1.751 1.00 70.38 101 HIS A CA 1
ATOM 761 C C . HIS A 1 101 ? -16.582 -1.632 -0.365 1.00 70.38 101 HIS A C 1
ATOM 763 O O . HIS A 1 101 ? -17.455 -1.772 0.493 1.00 70.38 101 HIS A O 1
ATOM 769 N N . VAL A 1 102 ? -15.484 -0.903 -0.157 1.00 71.50 102 VAL A N 1
ATOM 770 C CA . VAL A 1 102 ? -15.248 -0.159 1.085 1.00 71.50 102 VAL A CA 1
ATOM 771 C C . VAL A 1 102 ? -16.320 0.916 1.268 1.00 71.50 102 VAL A C 1
ATOM 773 O O . VAL A 1 102 ? -16.912 1.001 2.340 1.00 71.50 102 VAL A O 1
ATOM 776 N N . LEU A 1 103 ? -16.635 1.673 0.212 1.00 73.12 103 LEU A N 1
ATOM 777 C CA . LEU A 1 103 ? -17.704 2.678 0.205 1.00 73.12 103 LEU A CA 1
ATOM 778 C C . LEU A 1 103 ? -19.092 2.067 0.451 1.00 73.12 103 LEU A C 1
ATOM 780 O O . LEU A 1 103 ? -19.860 2.602 1.248 1.00 73.12 103 LEU A O 1
ATOM 784 N N . GLU A 1 104 ? -19.405 0.937 -0.186 1.00 71.38 104 GLU A N 1
ATOM 785 C CA . GLU A 1 104 ? -20.662 0.202 0.008 1.00 71.38 104 GLU A CA 1
ATOM 786 C C . GLU A 1 104 ? -20.826 -0.255 1.469 1.00 71.38 104 GLU A C 1
ATOM 788 O O . GLU A 1 104 ? -21.891 -0.087 2.066 1.00 71.38 104 GLU A O 1
ATOM 793 N N . ARG A 1 105 ? -19.758 -0.778 2.084 1.00 67.25 105 ARG A N 1
ATOM 794 C CA . ARG A 1 105 ? -19.755 -1.222 3.489 1.00 67.25 105 ARG A CA 1
ATOM 795 C C . ARG A 1 105 ? -19.789 -0.069 4.490 1.00 67.25 105 ARG A C 1
ATOM 797 O O . ARG A 1 105 ? -20.416 -0.213 5.542 1.00 67.25 105 ARG A O 1
ATOM 804 N N . LEU A 1 106 ? -19.164 1.061 4.161 1.00 70.38 106 LEU A N 1
ATOM 805 C CA . LEU A 1 106 ? -19.254 2.306 4.929 1.00 70.38 106 LEU A CA 1
ATOM 806 C C . LEU A 1 106 ? -20.689 2.841 4.964 1.00 70.38 106 LEU A C 1
ATOM 808 O O . LEU A 1 106 ? -21.146 3.247 6.027 1.00 70.38 106 LEU A O 1
ATOM 812 N N . HIS A 1 107 ? -21.407 2.786 3.837 1.00 62.81 107 HIS A N 1
ATOM 813 C CA . HIS A 1 107 ? -22.776 3.300 3.744 1.00 62.81 107 HIS A CA 1
ATOM 814 C C . HIS A 1 107 ? -23.838 2.362 4.328 1.00 62.81 107 HIS A C 1
ATOM 816 O O . HIS A 1 107 ? -24.758 2.833 4.989 1.00 62.81 107 HIS A O 1
ATOM 822 N N . ASN A 1 108 ? -23.733 1.049 4.092 1.00 60.94 108 ASN A N 1
ATOM 823 C CA . ASN A 1 108 ? -24.837 0.121 4.373 1.00 60.94 108 ASN A CA 1
ATOM 824 C C . ASN A 1 108 ? -24.630 -0.782 5.599 1.00 60.94 108 ASN A C 1
ATOM 826 O O . ASN A 1 108 ? -25.578 -1.436 6.023 1.00 60.94 108 ASN A O 1
ATOM 830 N N . ASN A 1 109 ? -23.419 -0.873 6.169 1.00 60.91 109 ASN A N 1
ATOM 831 C CA . ASN A 1 109 ? -23.106 -1.923 7.149 1.00 60.91 109 ASN A CA 1
ATOM 832 C C . ASN A 1 109 ? -22.198 -1.478 8.311 1.00 60.91 109 ASN A C 1
ATOM 834 O O . ASN A 1 109 ? -21.463 -2.300 8.866 1.00 60.91 109 ASN A O 1
ATOM 838 N N . ASN A 1 110 ? -22.254 -0.194 8.681 1.00 57.75 110 ASN A N 1
ATOM 839 C CA . ASN A 1 110 ? -21.470 0.415 9.766 1.00 57.75 110 ASN A CA 1
ATOM 840 C C . ASN A 1 110 ? -19.941 0.295 9.592 1.00 57.75 110 ASN A C 1
ATOM 842 O O . ASN A 1 110 ? -19.207 0.304 10.576 1.00 57.75 110 ASN A O 1
ATOM 846 N N . GLY A 1 111 ? -19.442 0.146 8.357 1.00 58.88 111 GLY A N 1
ATOM 847 C CA . GLY A 1 111 ? -18.002 0.110 8.072 1.00 58.88 111 GLY A CA 1
ATOM 848 C C . GLY A 1 111 ? -17.263 -1.157 8.526 1.00 58.88 111 GLY A C 1
ATOM 849 O O . GLY A 1 111 ? -16.039 -1.206 8.431 1.00 58.88 111 GLY A O 1
ATOM 850 N N . ALA A 1 112 ? -17.964 -2.198 8.992 1.00 62.75 112 ALA A N 1
ATOM 851 C CA . ALA A 1 112 ? -17.333 -3.455 9.394 1.00 62.75 112 ALA A CA 1
ATOM 852 C C . ALA A 1 112 ? -16.878 -4.262 8.162 1.00 62.75 112 ALA A C 1
ATOM 854 O O . ALA A 1 112 ? -17.695 -4.858 7.452 1.00 62.75 112 ALA A O 1
ATOM 855 N N . LEU A 1 113 ? -15.566 -4.284 7.913 1.00 62.06 113 LEU A N 1
ATOM 856 C CA . LEU A 1 113 ? -14.939 -5.092 6.865 1.00 62.06 113 LEU A CA 1
ATOM 857 C C . LEU A 1 113 ? -14.518 -6.465 7.428 1.00 62.06 113 LEU A C 1
ATOM 859 O O . LEU A 1 113 ? -13.926 -6.529 8.508 1.00 62.06 113 LEU A O 1
ATOM 863 N N . PRO A 1 114 ? -14.796 -7.583 6.732 1.00 64.56 114 PRO A N 1
ATOM 864 C CA . PRO A 1 114 ? -14.342 -8.902 7.161 1.00 64.56 114 PRO A CA 1
ATOM 865 C C . PRO A 1 114 ? -12.809 -9.006 7.092 1.00 64.56 114 PRO A C 1
ATOM 867 O O . PRO A 1 114 ? -12.207 -8.739 6.055 1.00 64.56 114 PRO A O 1
ATOM 870 N N . PHE A 1 115 ? -12.179 -9.474 8.178 1.00 61.34 115 PHE A N 1
ATOM 871 C CA . PHE A 1 115 ? -10.714 -9.583 8.339 1.00 61.34 115 PHE A CA 1
ATOM 872 C C . PHE A 1 115 ? -9.998 -10.351 7.212 1.00 61.34 115 PHE A C 1
ATOM 874 O O . PHE A 1 115 ? -8.823 -10.117 6.941 1.00 61.34 115 PHE A O 1
ATOM 881 N N . ARG A 1 116 ? -10.715 -11.246 6.519 1.00 60.69 116 ARG A N 1
ATOM 882 C CA . ARG A 1 116 ? -10.201 -12.030 5.385 1.00 60.69 116 ARG A CA 1
ATOM 883 C C . ARG A 1 116 ? -9.790 -11.165 4.182 1.00 60.69 116 ARG A C 1
ATOM 885 O O . ARG A 1 116 ? -9.068 -11.652 3.328 1.00 60.69 116 ARG A O 1
ATOM 892 N N . ASN A 1 117 ? -10.214 -9.902 4.129 1.00 60.56 117 ASN A N 1
ATOM 893 C CA . ASN A 1 117 ? -9.922 -8.968 3.038 1.00 60.56 117 ASN A CA 1
ATOM 894 C C . ASN A 1 117 ? -8.540 -8.293 3.131 1.00 60.56 117 ASN A C 1
ATOM 896 O O . ASN A 1 117 ? -8.162 -7.573 2.219 1.00 60.56 117 ASN A O 1
ATOM 900 N N . ILE A 1 118 ? -7.814 -8.447 4.243 1.00 62.34 118 ILE A N 1
ATOM 901 C CA . ILE A 1 118 ? -6.505 -7.792 4.441 1.00 62.34 118 ILE A CA 1
ATOM 902 C C . ILE A 1 118 ? -5.376 -8.544 3.715 1.00 62.34 118 ILE A C 1
ATOM 904 O O . ILE A 1 118 ? -4.351 -7.957 3.391 1.00 62.34 118 ILE A O 1
ATOM 908 N N . VAL A 1 119 ? -5.551 -9.849 3.495 1.00 59.88 119 VAL A N 1
ATOM 909 C CA . VAL A 1 119 ? -4.488 -10.771 3.047 1.00 59.88 119 VAL A CA 1
ATOM 910 C C . VAL A 1 119 ? -4.666 -11.205 1.585 1.00 59.88 119 VAL A C 1
ATOM 912 O O . VAL A 1 119 ? -3.791 -11.864 1.031 1.00 59.88 119 VAL A O 1
ATOM 915 N N . VAL A 1 120 ? -5.797 -10.850 0.973 1.00 54.94 120 VAL A N 1
ATOM 916 C CA . VAL A 1 120 ? -6.135 -11.157 -0.426 1.00 54.94 120 VAL A CA 1
ATOM 917 C C . VAL A 1 120 ? -5.853 -9.935 -1.277 1.00 54.94 120 VAL A C 1
ATOM 919 O O . VAL A 1 120 ? -5.205 -10.108 -2.329 1.00 54.94 120 VAL A O 1
#

Secondary structure (DSSP, 8-state):
----SHHHHHHHHHHHHHHHTTSHHHHHHHHHHHHHHHHHHHHHHHHHHHHHHHHHHHSSSSGGGGS-HHHHHHHHHHHHHHHHHHHHHS-TTT---SHHHHHHHHHHSTT---GGGS--

Foldseek 3Di:
DDDDPVVVVVVVVVVVVVVVDDPVVVVVVVVVVVVVVVVVCVVVVVVCVQQVVCCVVPVDSVVLVVDDPVCNVVVVVVVVVVVVVVVVVDDVVLVCLDPVSQVVCVPPPVSDDDPVNVPD

pLDDT: mean 73.83, std 13.65, range [46.75, 97.25]

Radius of gyration: 25.48 Å; chains: 1; bounding box: 63×36×76 Å